Protein AF-A0A0W0UHN5-F1 (afdb_monomer)

Mean predicted aligned error: 9.1 Å

Organism: NCBI:txid455

InterPro domains:
  IPR010998 Integrase/recombinase, N-terminal [G3DSA:1.10.150.130] (1-100)
  IPR044068 Core-binding (CB) domain [PS51900] (1-79)

Radius of gyration: 17.77 Å; Cα contacts (8 Å, |Δi|>4): 87; cha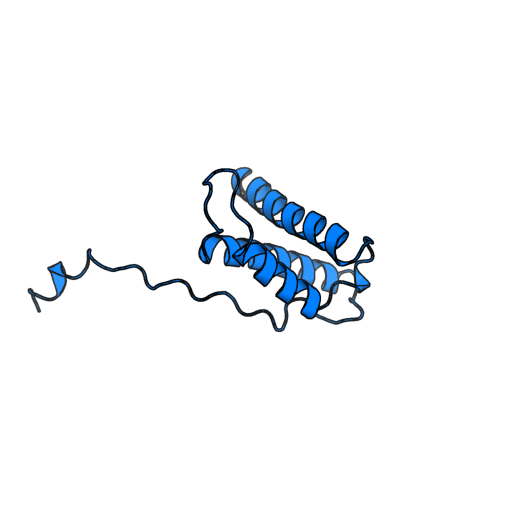ins: 1; bounding box: 50×48×34 Å

Nearest PDB structures (foldseek):
  5vfz-assembly1_A  TM=7.102E-01  e=3.158E+00  Brujitavirus brujita
  6dqn-assembly1_A  TM=3.776E-01  e=8.810E+00  Homo sapiens

pLDDT: mean 81.67, std 12.66, range [40.19, 94.31]

Foldseek 3Di:
DDDDDPVVVVLLVVLVVLLQVLCCVPVVDDPPLPLALVSLQVSLVVQQVDQDPVPRHRDALVSSQVSSVSVQVVQVVCCVVPNHPRGRSNPPPDRDDHPDPPPPVCVVVVVVD

Solvent-accessible surface area (backbone atoms only — not comparable to f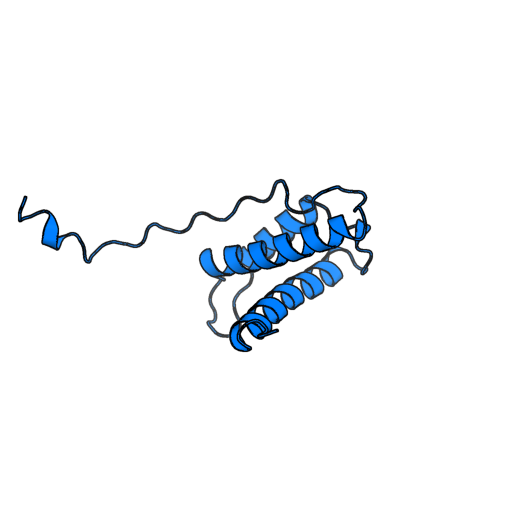ull-atom values): 6839 Å² total; per-residue (Å²): 134,89,70,75,58,67,72,58,50,54,52,48,50,58,37,50,50,54,49,52,57,48,43,39,70,73,68,71,50,85,63,69,60,71,52,26,46,65,54,48,48,48,50,54,54,48,48,60,68,40,59,36,86,90,72,76,38,58,53,51,44,69,57,50,40,53,35,51,51,51,53,44,52,50,50,52,56,45,39,75,79,49,77,40,84,58,54,67,28,50,80,83,61,77,74,62,81,63,80,75,77,82,60,76,82,53,68,72,63,67,83,78,114

Structure (mmCIF, N/CA/C/O backbone):
data_AF-A0A0W0UHN5-F1
#
_entry.id   AF-A0A0W0UHN5-F1
#
loop_
_atom_site.group_PDB
_atom_site.id
_atom_site.type_symbol
_atom_site.label_atom_id
_atom_site.label_alt_id
_atom_site.label_comp_id
_atom_site.label_asym_id
_atom_site.label_entity_id
_atom_site.label_seq_id
_atom_site.pdbx_PDB_ins_code
_atom_site.Cartn_x
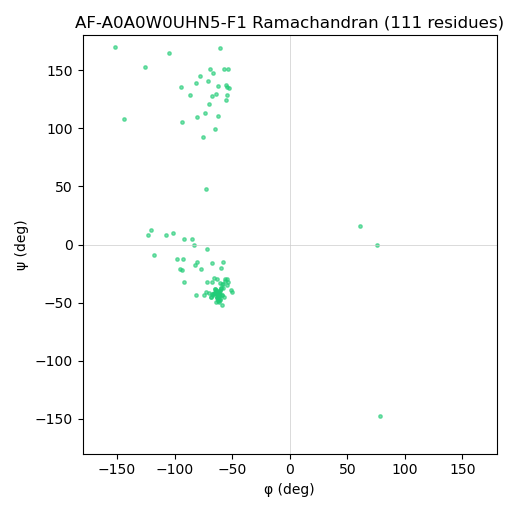_atom_site.Cartn_y
_atom_site.Cartn_z
_atom_site.occupancy
_atom_site.B_iso_or_equiv
_atom_site.auth_seq_id
_atom_site.auth_comp_id
_atom_site.auth_asym_id
_atom_site.auth_atom_id
_atom_site.pdbx_PDB_model_num
ATOM 1 N N . MET A 1 1 ? 19.439 20.469 9.160 1.00 40.19 1 MET A N 1
ATOM 2 C CA . MET A 1 1 ? 18.135 20.033 8.613 1.00 40.19 1 MET A CA 1
ATOM 3 C C . MET A 1 1 ? 17.264 19.584 9.774 1.00 40.19 1 MET A C 1
ATOM 5 O O . MET A 1 1 ? 17.672 18.677 10.483 1.00 40.19 1 MET A O 1
ATOM 9 N N . LYS A 1 2 ? 16.130 20.243 10.043 1.00 52.31 2 LYS A N 1
ATOM 10 C CA . LYS A 1 2 ? 15.189 19.754 11.062 1.00 52.31 2 LYS A CA 1
ATOM 11 C C . LYS A 1 2 ? 14.362 18.640 10.418 1.00 52.31 2 LYS A C 1
ATOM 13 O O . LYS A 1 2 ? 13.609 18.914 9.489 1.00 52.31 2 LYS A O 1
ATOM 18 N N . GLY A 1 3 ? 14.593 17.398 10.843 1.00 59.78 3 GLY A N 1
ATOM 19 C CA . GLY A 1 3 ? 13.816 16.237 10.409 1.00 59.78 3 GLY A CA 1
ATOM 20 C C . GLY A 1 3 ? 12.337 16.373 10.777 1.00 59.78 3 GLY A C 1
ATOM 21 O O . GLY A 1 3 ? 11.946 17.273 11.526 1.00 59.78 3 GLY A O 1
ATOM 22 N N . ALA A 1 4 ? 11.500 15.487 10.233 1.00 62.41 4 ALA A N 1
ATOM 23 C CA . ALA A 1 4 ? 10.097 15.422 10.627 1.00 62.41 4 ALA A CA 1
ATOM 24 C C . ALA A 1 4 ? 9.978 15.191 12.151 1.00 62.41 4 ALA A C 1
ATOM 26 O O . ALA A 1 4 ? 10.858 14.563 12.737 1.00 62.41 4 ALA A O 1
ATOM 27 N N . PRO A 1 5 ? 8.901 15.659 12.809 1.00 78.62 5 PRO A N 1
ATOM 28 C CA . PRO A 1 5 ? 8.684 15.375 14.225 1.00 78.62 5 PRO A CA 1
ATOM 29 C C . PRO A 1 5 ? 8.695 13.862 14.472 1.00 78.62 5 PRO A C 1
ATOM 31 O O . PRO A 1 5 ? 8.047 13.128 13.726 1.00 78.62 5 PRO A O 1
ATOM 34 N N . GLU A 1 6 ? 9.349 13.403 15.538 1.00 75.00 6 GLU A N 1
ATOM 35 C CA . GLU A 1 6 ? 9.566 11.976 15.847 1.00 75.00 6 GLU A CA 1
ATOM 36 C C . GLU A 1 6 ? 8.277 11.135 15.779 1.00 75.00 6 GLU A C 1
ATOM 38 O O . GLU A 1 6 ? 8.234 10.052 15.199 1.00 75.00 6 GLU A O 1
ATOM 43 N N . LYS A 1 7 ? 7.159 11.677 16.278 1.00 73.38 7 LYS A N 1
ATOM 44 C CA . LYS A 1 7 ? 5.841 11.018 16.214 1.00 73.38 7 LYS A CA 1
ATOM 45 C C . LYS A 1 7 ? 5.367 10.755 14.778 1.00 73.38 7 LYS A C 1
ATOM 47 O O . LYS A 1 7 ? 4.686 9.763 14.525 1.00 73.38 7 LYS A O 1
ATOM 52 N N . THR A 1 8 ? 5.715 11.636 13.843 1.00 78.12 8 THR A N 1
ATOM 53 C CA . THR A 1 8 ? 5.392 11.497 12.414 1.00 78.12 8 THR A CA 1
ATOM 54 C C . THR A 1 8 ? 6.242 10.409 11.774 1.00 78.12 8 THR A C 1
ATOM 56 O O . THR A 1 8 ? 5.730 9.611 10.990 1.00 78.12 8 THR A O 1
ATOM 59 N N . GLU A 1 9 ? 7.523 10.348 12.127 1.00 82.31 9 GLU A N 1
ATOM 60 C CA . GLU A 1 9 ? 8.438 9.308 11.663 1.00 82.31 9 GLU A CA 1
ATOM 61 C C . GLU A 1 9 ? 8.006 7.927 12.164 1.00 82.31 9 GLU A C 1
ATOM 63 O O . GLU A 1 9 ? 7.781 7.023 11.360 1.00 82.31 9 GLU A O 1
ATOM 68 N N . GLN A 1 10 ? 7.735 7.793 13.465 1.00 84.56 10 GLN A N 1
ATOM 69 C CA . GLN A 1 10 ? 7.225 6.553 14.055 1.00 84.56 10 GLN A CA 1
ATOM 70 C C . GLN A 1 10 ? 5.903 6.101 13.414 1.00 84.56 10 GLN A C 1
ATOM 72 O O . GLN A 1 10 ? 5.672 4.905 13.229 1.00 84.56 10 GLN A O 1
ATOM 77 N N . ALA A 1 11 ? 5.011 7.038 13.071 1.00 84.62 11 ALA A N 1
ATOM 78 C CA . ALA A 1 11 ? 3.749 6.719 12.409 1.00 84.62 11 ALA A CA 1
ATOM 79 C C . ALA A 1 11 ? 3.960 6.192 10.980 1.00 84.62 11 ALA A C 1
ATOM 81 O O . ALA A 1 11 ? 3.326 5.206 10.601 1.00 84.62 11 ALA A O 1
ATOM 82 N N . LYS A 1 12 ? 4.871 6.805 10.213 1.00 86.38 12 LYS A N 1
ATOM 83 C CA . LYS A 1 12 ? 5.251 6.338 8.871 1.00 86.38 12 LYS A CA 1
ATOM 84 C C . LYS A 1 12 ? 5.942 4.978 8.925 1.00 86.38 12 LYS A C 1
ATOM 86 O O . LYS A 1 12 ? 5.603 4.100 8.137 1.00 86.38 12 LYS A O 1
ATOM 91 N N . MET A 1 13 ? 6.838 4.769 9.888 1.00 88.75 13 MET A N 1
ATOM 92 C CA . MET A 1 13 ? 7.521 3.489 10.079 1.00 88.75 13 MET A CA 1
ATOM 93 C C . MET A 1 13 ? 6.520 2.371 10.387 1.00 88.75 13 MET A C 1
ATOM 95 O O . MET A 1 13 ? 6.544 1.332 9.741 1.00 88.75 13 MET A O 1
ATOM 99 N N . LYS A 1 14 ? 5.545 2.619 11.271 1.00 90.69 14 LYS A N 1
ATOM 100 C CA . LYS A 1 14 ? 4.457 1.666 11.555 1.00 90.69 14 LYS A CA 1
ATOM 101 C C . LYS A 1 14 ? 3.563 1.374 10.356 1.00 90.69 14 LYS A C 1
ATOM 103 O O . LYS A 1 14 ? 2.928 0.324 10.322 1.00 90.69 14 LYS A O 1
ATOM 108 N N . ASP A 1 15 ? 3.403 2.312 9.433 1.00 92.56 15 ASP A N 1
ATOM 109 C CA . ASP A 1 15 ? 2.644 2.077 8.203 1.00 92.56 15 ASP A CA 1
ATOM 110 C C . ASP A 1 15 ? 3.436 1.221 7.225 1.00 92.56 15 ASP A C 1
ATOM 112 O O . ASP A 1 15 ? 2.893 0.262 6.680 1.00 92.56 15 ASP A O 1
ATOM 116 N N . LEU A 1 16 ? 4.726 1.521 7.076 1.00 91.75 16 LEU A N 1
ATOM 117 C CA . LEU A 1 16 ? 5.634 0.751 6.242 1.00 91.75 16 LEU A CA 1
ATOM 118 C C . LEU A 1 16 ? 5.782 -0.690 6.745 1.00 91.75 16 LEU A C 1
ATOM 120 O O . LEU A 1 16 ? 5.666 -1.617 5.950 1.00 91.75 16 LEU A O 1
ATOM 124 N N . SER A 1 17 ? 5.935 -0.903 8.056 1.00 92.56 17 SER A N 1
ATOM 125 C CA . SER A 1 17 ? 6.025 -2.250 8.635 1.00 92.56 17 SER A CA 1
ATOM 126 C C . SER A 1 17 ? 4.779 -3.095 8.362 1.00 92.56 17 SER A C 1
ATOM 128 O O . SER A 1 17 ? 4.911 -4.279 8.072 1.00 92.56 17 SER A O 1
ATOM 130 N N . LYS A 1 18 ? 3.570 -2.508 8.386 1.00 92.44 18 LYS A N 1
ATOM 131 C CA . LYS A 1 18 ? 2.345 -3.246 8.017 1.00 92.44 18 LYS A CA 1
ATOM 132 C C . LYS A 1 18 ? 2.405 -3.737 6.575 1.00 92.44 18 LYS A C 1
ATOM 134 O O . LYS A 1 18 ? 1.998 -4.861 6.304 1.00 92.44 18 LYS A O 1
ATOM 139 N N . PHE A 1 19 ? 2.893 -2.893 5.669 1.00 92.50 19 PHE A N 1
ATOM 140 C CA . PHE A 1 19 ? 3.017 -3.258 4.265 1.00 92.50 19 PHE A CA 1
ATOM 141 C C . PHE A 1 19 ? 4.080 -4.333 4.047 1.00 92.50 19 PHE A C 1
ATOM 143 O O . PHE A 1 19 ? 3.792 -5.298 3.358 1.00 92.50 19 PHE A O 1
ATOM 150 N N . ILE A 1 20 ? 5.260 -4.215 4.664 1.00 91.12 20 ILE A N 1
ATOM 151 C CA . ILE A 1 20 ? 6.331 -5.217 4.534 1.00 91.12 20 ILE A CA 1
ATOM 152 C C . ILE A 1 20 ? 5.859 -6.583 5.042 1.00 91.12 20 ILE A C 1
ATOM 154 O O . ILE A 1 20 ? 6.000 -7.574 4.331 1.00 91.12 20 ILE A O 1
ATOM 158 N N . ASN A 1 21 ? 5.229 -6.625 6.219 1.00 91.88 21 ASN A N 1
ATOM 159 C CA . ASN A 1 21 ? 4.702 -7.870 6.781 1.00 91.88 21 ASN A CA 1
ATOM 160 C C . ASN A 1 21 ? 3.629 -8.487 5.872 1.00 91.88 21 ASN A C 1
ATOM 162 O O . ASN A 1 21 ? 3.635 -9.691 5.634 1.00 91.88 21 ASN A O 1
ATOM 166 N N . PHE A 1 22 ? 2.726 -7.660 5.333 1.00 92.88 22 PHE A N 1
ATOM 167 C CA . PHE A 1 22 ? 1.734 -8.116 4.362 1.00 92.88 22 PHE A CA 1
ATOM 168 C C . PHE A 1 22 ? 2.391 -8.641 3.079 1.00 92.88 22 PHE A C 1
ATOM 170 O O . PHE A 1 22 ? 2.022 -9.703 2.595 1.00 92.88 22 PHE A O 1
ATOM 177 N N . PHE A 1 23 ? 3.368 -7.914 2.541 1.00 90.56 23 PHE A N 1
ATOM 178 C CA . PHE A 1 23 ? 4.033 -8.240 1.285 1.00 90.56 23 PHE A CA 1
ATOM 179 C C . PHE A 1 23 ? 4.784 -9.570 1.376 1.00 90.56 23 PHE A C 1
ATOM 181 O O . PHE A 1 23 ? 4.631 -10.412 0.498 1.00 90.56 23 PHE A O 1
ATOM 188 N N . GLN A 1 24 ? 5.524 -9.795 2.465 1.00 89.88 24 GLN A N 1
ATO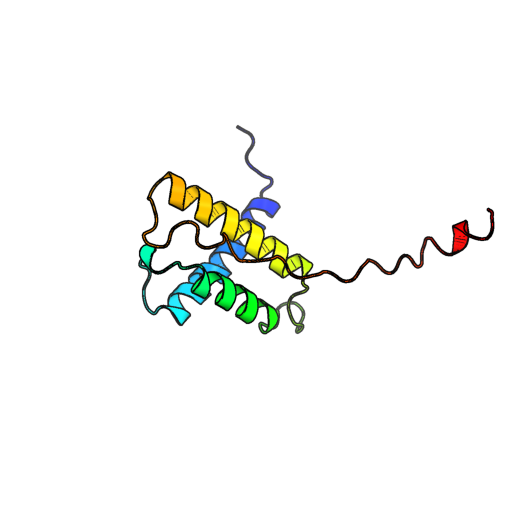M 189 C CA . GLN A 1 24 ? 6.220 -11.060 2.712 1.00 89.88 24 GLN A CA 1
ATOM 190 C C . GLN A 1 24 ? 5.249 -12.237 2.843 1.00 89.88 24 GLN A C 1
ATOM 192 O O . GLN A 1 24 ? 5.504 -13.299 2.284 1.00 89.88 24 GLN A O 1
ATOM 197 N N . MET A 1 25 ? 4.130 -12.046 3.546 1.00 89.56 25 MET A N 1
ATOM 198 C CA . MET A 1 25 ? 3.098 -13.074 3.698 1.00 89.56 25 MET A CA 1
ATOM 199 C C . MET A 1 25 ? 2.405 -13.406 2.368 1.00 89.56 25 MET A C 1
ATOM 201 O O . MET A 1 25 ? 2.132 -14.570 2.100 1.00 89.56 25 MET A O 1
ATOM 205 N N . GLU A 1 26 ? 2.102 -12.394 1.554 1.00 87.75 26 GLU A N 1
ATOM 206 C CA . GLU A 1 26 ? 1.312 -12.545 0.327 1.00 87.75 26 GLU A CA 1
ATOM 207 C C . GLU A 1 26 ? 2.146 -13.048 -0.858 1.00 87.75 26 GLU A C 1
ATOM 209 O O . GLU A 1 26 ? 1.700 -13.897 -1.624 1.00 87.75 26 GLU A O 1
ATOM 214 N N . VAL A 1 27 ? 3.351 -12.503 -1.030 1.00 84.75 27 VAL A N 1
ATOM 215 C CA . VAL A 1 27 ? 4.218 -12.779 -2.185 1.00 84.75 27 VAL A CA 1
ATOM 216 C C . VAL A 1 27 ? 5.198 -13.922 -1.885 1.00 84.75 27 VAL A C 1
ATOM 218 O O . VAL A 1 27 ? 5.693 -14.571 -2.801 1.00 84.75 27 VAL A O 1
ATOM 221 N N . GLY A 1 28 ? 5.474 -14.201 -0.607 1.00 83.12 28 GLY A N 1
ATOM 222 C CA . GLY A 1 28 ? 6.374 -15.277 -0.178 1.00 83.12 28 GLY A CA 1
ATOM 223 C C . GLY A 1 28 ? 7.866 -14.969 -0.352 1.00 83.12 28 GLY A C 1
ATOM 224 O O . GLY A 1 28 ? 8.704 -15.795 -0.000 1.00 83.12 28 GLY A O 1
ATOM 225 N N . HIS A 1 29 ? 8.213 -13.790 -0.874 1.00 81.44 29 HIS A N 1
ATOM 226 C CA . HIS A 1 29 ? 9.585 -13.306 -1.018 1.00 81.44 29 HIS A CA 1
ATOM 227 C C . HIS A 1 29 ? 9.636 -11.770 -0.979 1.00 81.44 29 HIS A C 1
ATOM 229 O O . HIS A 1 29 ? 8.614 -11.091 -1.072 1.00 81.44 29 HIS A O 1
ATOM 235 N N . ASP A 1 30 ? 10.835 -11.198 -0.899 1.00 77.94 30 ASP A N 1
ATOM 236 C CA . ASP A 1 30 ? 11.083 -9.758 -0.755 1.00 77.94 30 ASP A CA 1
ATOM 237 C C . ASP A 1 30 ? 11.492 -9.047 -2.061 1.00 77.94 30 ASP A C 1
ATOM 239 O O . ASP A 1 30 ? 11.851 -7.868 -2.047 1.00 77.94 30 ASP A O 1
ATOM 243 N N . LEU A 1 31 ? 11.385 -9.722 -3.214 1.00 83.50 31 LEU A N 1
ATOM 244 C CA . LEU A 1 31 ? 11.645 -9.099 -4.513 1.00 83.50 31 LEU A CA 1
ATOM 245 C C . LEU A 1 31 ? 10.670 -7.947 -4.790 1.00 83.50 31 LEU A C 1
ATOM 247 O O . LEU A 1 31 ? 9.490 -8.139 -5.090 1.00 83.50 31 LEU A O 1
ATOM 251 N N . VAL A 1 32 ? 11.222 -6.738 -4.766 1.00 83.38 32 VAL A N 1
ATOM 252 C CA . VAL A 1 32 ? 10.521 -5.471 -5.003 1.00 83.38 32 VAL A CA 1
ATOM 253 C C . VAL A 1 32 ? 9.794 -5.423 -6.352 1.00 83.38 32 VAL A C 1
ATOM 255 O O . VAL A 1 32 ? 8.752 -4.781 -6.458 1.00 83.38 32 VAL A O 1
ATOM 258 N N . ASP A 1 33 ? 10.289 -6.134 -7.367 1.00 84.56 33 ASP A N 1
ATOM 259 C CA . ASP A 1 33 ? 9.679 -6.160 -8.703 1.00 84.56 33 ASP A CA 1
ATOM 260 C C . ASP A 1 33 ? 8.302 -6.847 -8.724 1.00 84.56 33 ASP A C 1
ATOM 262 O O . ASP A 1 33 ? 7.516 -6.638 -9.646 1.00 84.56 33 ASP A O 1
ATOM 266 N N . SER A 1 34 ? 7.966 -7.610 -7.679 1.00 86.50 34 SER A N 1
ATOM 267 C CA . SER A 1 34 ? 6.623 -8.178 -7.493 1.00 86.50 34 SER A CA 1
ATOM 268 C C . SER A 1 34 ? 5.633 -7.207 -6.858 1.00 86.50 34 SER A C 1
ATOM 270 O O . SER A 1 34 ? 4.452 -7.527 -6.696 1.00 86.50 34 SER A O 1
ATOM 272 N N . TRP A 1 35 ? 6.067 -5.990 -6.530 1.00 88.88 35 TRP A N 1
ATOM 273 C CA . TRP A 1 35 ? 5.160 -4.941 -6.106 1.00 88.88 35 TRP A CA 1
ATOM 274 C C . TRP A 1 35 ? 4.395 -4.383 -7.307 1.00 88.88 35 TRP A C 1
ATOM 276 O O . TRP A 1 35 ? 4.826 -3.464 -7.995 1.00 88.88 35 TRP A O 1
ATOM 286 N N . THR A 1 36 ? 3.219 -4.959 -7.546 1.00 88.75 36 THR A N 1
ATOM 287 C CA . THR A 1 36 ? 2.310 -4.565 -8.628 1.00 88.75 36 THR A CA 1
ATOM 288 C C . THR A 1 36 ? 1.105 -3.774 -8.098 1.00 88.75 36 THR A C 1
ATOM 290 O O . THR A 1 36 ? 0.782 -3.840 -6.904 1.00 88.75 36 THR A O 1
ATOM 293 N N . PRO A 1 37 ? 0.344 -3.084 -8.972 1.00 88.06 37 PRO A N 1
ATOM 294 C CA . PRO A 1 37 ? -0.933 -2.473 -8.595 1.00 88.06 37 PRO A CA 1
ATOM 295 C C . PRO A 1 37 ? -1.941 -3.440 -7.967 1.00 88.06 37 PRO A C 1
ATOM 297 O O . PRO A 1 37 ? -2.750 -3.029 -7.132 1.00 88.06 37 PRO A O 1
ATOM 300 N N . ALA A 1 38 ? -1.903 -4.723 -8.339 1.00 88.50 38 ALA A N 1
ATOM 301 C CA . ALA A 1 38 ? -2.767 -5.745 -7.755 1.00 88.50 38 ALA A CA 1
ATOM 302 C C . ALA A 1 38 ? -2.423 -5.994 -6.280 1.00 88.50 38 ALA A C 1
ATOM 304 O O . ALA A 1 38 ? -3.329 -6.016 -5.446 1.00 88.50 38 ALA A O 1
ATOM 305 N N . VAL A 1 39 ? -1.130 -6.074 -5.949 1.00 90.88 39 VAL A N 1
ATOM 306 C CA . VAL A 1 39 ? -0.653 -6.236 -4.567 1.00 90.88 39 VAL A CA 1
ATOM 307 C C . VAL A 1 39 ? -1.070 -5.043 -3.709 1.00 90.88 39 VAL A C 1
ATOM 309 O O . VAL A 1 39 ? -1.604 -5.229 -2.619 1.00 90.88 39 VAL A O 1
ATOM 312 N N . SER A 1 40 ? -0.940 -3.816 -4.218 1.00 92.00 40 SER A N 1
ATOM 313 C CA . SER A 1 40 ? -1.382 -2.618 -3.489 1.00 92.00 40 SER A CA 1
ATOM 314 C C . SER A 1 40 ? -2.900 -2.588 -3.253 1.00 92.00 40 SER A C 1
ATOM 316 O O . SER A 1 40 ? -3.348 -2.217 -2.167 1.00 92.00 40 SER A O 1
ATOM 318 N N . LYS A 1 41 ? -3.713 -3.009 -4.236 1.00 91.19 41 LYS A N 1
ATOM 319 C CA . LYS A 1 41 ? -5.172 -3.161 -4.055 1.00 91.19 41 LYS A CA 1
ATOM 320 C C . LYS A 1 41 ? -5.493 -4.256 -3.037 1.00 91.19 41 LYS A C 1
ATOM 322 O O . LYS A 1 41 ? -6.427 -4.098 -2.249 1.00 91.19 41 LYS A O 1
ATOM 327 N N . HIS A 1 42 ? -4.743 -5.357 -3.042 1.00 92.75 42 HIS A N 1
ATOM 328 C CA . HIS A 1 42 ? -4.943 -6.429 -2.076 1.00 92.75 42 HIS A CA 1
ATOM 329 C C . HIS A 1 42 ? -4.581 -5.969 -0.661 1.00 92.75 42 HIS A C 1
ATOM 331 O O . HIS A 1 42 ? -5.380 -6.153 0.254 1.00 92.75 42 HIS A O 1
ATOM 337 N N . PHE A 1 43 ? -3.474 -5.246 -0.498 1.00 94.31 43 PHE A N 1
ATOM 338 C CA . PHE A 1 43 ? -3.095 -4.646 0.777 1.00 94.31 43 PHE A CA 1
ATOM 339 C C . PHE A 1 43 ? -4.183 -3.717 1.328 1.00 94.31 43 PHE A C 1
ATOM 341 O O . PHE A 1 43 ? -4.556 -3.817 2.496 1.00 94.31 43 PHE A O 1
ATOM 348 N N . GLN A 1 44 ? -4.769 -2.858 0.487 1.00 93.88 44 GLN A N 1
ATOM 349 C CA . GLN A 1 44 ? -5.880 -1.996 0.902 1.00 93.88 44 GLN A CA 1
ATOM 350 C C . GLN A 1 44 ? -7.082 -2.814 1.405 1.00 93.88 44 GLN A C 1
ATOM 352 O O . GLN A 1 44 ? -7.659 -2.490 2.445 1.00 93.88 44 GLN A O 1
ATOM 357 N N . LYS A 1 45 ? -7.448 -3.897 0.704 1.00 92.81 45 LYS A N 1
ATOM 358 C CA . LYS A 1 45 ? -8.519 -4.814 1.133 1.00 92.81 45 LYS A CA 1
ATOM 359 C C . LYS A 1 45 ? -8.170 -5.545 2.428 1.00 92.81 45 LYS A C 1
ATOM 361 O O . LYS A 1 45 ? -9.055 -5.725 3.261 1.00 92.81 45 LYS A O 1
ATOM 366 N N . HIS A 1 46 ? -6.911 -5.945 2.600 1.00 93.88 46 HIS A N 1
ATOM 367 C CA . HIS A 1 46 ? -6.417 -6.552 3.830 1.00 93.88 46 HIS A CA 1
ATOM 368 C C . HIS A 1 46 ? -6.615 -5.586 5.002 1.00 93.88 46 HIS A C 1
ATOM 370 O O . HIS A 1 46 ? -7.313 -5.935 5.948 1.00 93.88 46 HIS A O 1
ATOM 376 N N . LEU A 1 47 ? -6.160 -4.333 4.878 1.00 93.06 47 LEU A N 1
ATOM 377 C CA . LEU A 1 47 ? -6.341 -3.301 5.907 1.00 93.06 47 LEU A CA 1
ATOM 378 C C . LEU A 1 47 ? -7.812 -3.040 6.266 1.00 93.06 47 LEU A C 1
ATOM 380 O O . LEU A 1 47 ? -8.108 -2.755 7.422 1.00 93.06 47 LEU A O 1
ATOM 384 N N . CYS A 1 48 ? -8.738 -3.146 5.309 1.00 91.56 48 CYS A N 1
ATOM 385 C CA . CYS A 1 48 ? -10.173 -3.008 5.593 1.00 91.56 48 CYS A CA 1
ATOM 386 C C . CYS A 1 48 ? -10.713 -4.138 6.486 1.00 91.56 48 CYS A C 1
ATOM 388 O O . CYS A 1 48 ? -11.683 -3.932 7.212 1.00 91.56 48 CYS A O 1
ATOM 390 N N . LYS A 1 49 ? -10.107 -5.330 6.419 1.00 91.69 49 LYS A N 1
ATOM 391 C CA . LYS A 1 49 ? -10.504 -6.520 7.187 1.00 91.69 49 LYS A CA 1
ATOM 392 C C . LYS A 1 49 ? -9.698 -6.690 8.476 1.00 91.69 49 LYS A C 1
ATOM 394 O O . LYS A 1 49 ? -10.156 -7.379 9.383 1.00 91.69 49 LYS A O 1
ATOM 399 N N . THR A 1 50 ? -8.516 -6.083 8.571 1.00 91.06 50 THR A N 1
ATOM 400 C CA . THR A 1 50 ? -7.662 -6.170 9.757 1.00 91.06 50 THR A CA 1
ATOM 401 C C . THR A 1 50 ? -8.303 -5.457 10.945 1.00 91.06 50 THR A C 1
ATOM 403 O O . THR A 1 50 ? -8.660 -4.277 10.880 1.00 91.06 50 THR A O 1
ATOM 406 N N . VAL A 1 51 ? -8.391 -6.169 12.067 1.00 90.19 51 VAL A N 1
ATOM 407 C CA . VAL A 1 51 ? -8.805 -5.608 13.352 1.00 90.19 51 VAL A CA 1
ATOM 408 C C . VAL A 1 51 ? -7.579 -5.038 14.058 1.00 90.19 51 VAL A C 1
ATOM 410 O O . VAL A 1 51 ? -6.558 -5.700 14.207 1.00 90.19 51 VAL A O 1
ATOM 413 N N . SER A 1 52 ? -7.673 -3.787 14.497 1.00 85.50 52 SER A N 1
ATOM 414 C CA . SER A 1 52 ? -6.627 -3.135 15.280 1.00 85.50 52 SER A CA 1
ATOM 415 C C . SER A 1 52 ? -6.547 -3.750 16.676 1.00 85.50 52 SER A C 1
ATOM 417 O O . SER A 1 52 ? -7.499 -3.636 17.446 1.00 85.50 52 SER A O 1
ATOM 419 N N . GLU A 1 53 ? -5.388 -4.300 17.040 1.00 84.81 53 GLU A N 1
ATOM 420 C CA . GLU A 1 53 ? -5.116 -4.851 18.380 1.00 84.81 53 GLU A CA 1
ATOM 421 C C . GLU A 1 53 ? -5.393 -3.842 19.503 1.00 84.81 53 GLU A C 1
ATOM 423 O O . GLU A 1 53 ? -5.879 -4.199 20.570 1.00 84.81 53 GLU A O 1
ATOM 428 N N . LYS A 1 54 ? -5.141 -2.551 19.251 1.00 83.38 54 LYS A N 1
ATOM 429 C CA . LYS A 1 54 ? -5.324 -1.491 20.254 1.00 83.38 54 LYS A CA 1
ATOM 430 C C . LYS A 1 54 ? -6.780 -1.172 20.555 1.00 83.38 54 LYS A C 1
ATOM 432 O O . LYS A 1 54 ? -7.086 -0.691 21.638 1.00 83.38 54 LYS A O 1
ATOM 437 N N . THR A 1 55 ? -7.648 -1.307 19.559 1.00 86.06 55 THR A N 1
ATOM 438 C CA . THR A 1 55 ? -9.033 -0.822 19.644 1.00 86.06 55 THR A CA 1
ATOM 439 C C . THR A 1 55 ? -10.058 -1.938 19.525 1.00 86.06 55 THR A C 1
ATOM 441 O O . THR A 1 55 ? -11.242 -1.660 19.690 1.00 86.06 55 THR A O 1
ATOM 444 N N . GLY A 1 56 ? -9.641 -3.160 19.178 1.00 89.06 56 GLY A N 1
ATOM 445 C CA . GLY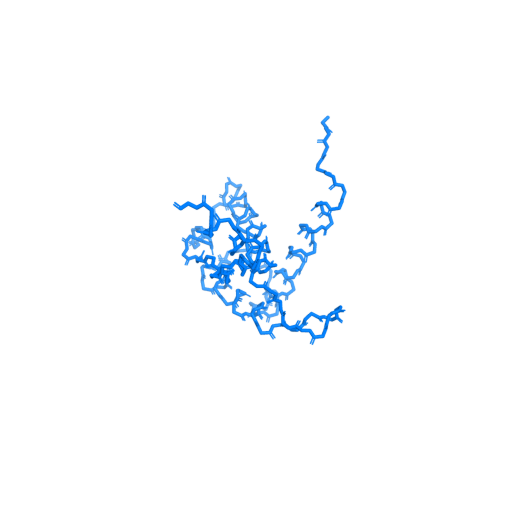 A 1 56 ? -10.526 -4.295 18.901 1.00 89.06 56 GLY A CA 1
ATOM 446 C C . GLY A 1 56 ? -11.487 -4.060 17.731 1.00 89.06 56 GLY A C 1
ATOM 447 O O . GLY A 1 56 ? -12.480 -4.763 17.595 1.00 89.06 56 GLY A O 1
ATOM 448 N N . LYS A 1 57 ? -11.230 -3.043 16.897 1.00 89.19 57 LYS A N 1
ATOM 449 C CA . LYS A 1 57 ? -12.116 -2.601 15.807 1.00 89.19 57 LYS A CA 1
ATOM 450 C C . LYS A 1 57 ? -11.370 -2.577 14.472 1.00 89.19 57 LYS A C 1
ATOM 452 O O . LYS A 1 57 ? -10.158 -2.342 14.490 1.00 89.19 57 LYS A O 1
ATOM 457 N N . PRO A 1 58 ? -12.067 -2.756 13.334 1.00 91.00 58 PRO A N 1
ATOM 458 C CA . PRO A 1 58 ? -11.482 -2.537 12.015 1.00 91.00 58 PRO A CA 1
ATOM 459 C C . PRO A 1 58 ? -10.860 -1.144 11.885 1.00 91.00 58 PRO A C 1
ATOM 461 O O . PRO A 1 58 ? -11.300 -0.186 12.535 1.00 91.00 58 PRO A O 1
ATOM 464 N N . TYR A 1 59 ? -9.837 -1.015 11.042 1.00 89.81 59 TYR A N 1
ATOM 465 C CA . TYR A 1 59 ? -9.235 0.289 10.784 1.00 89.81 59 TYR A CA 1
ATOM 466 C C . TYR A 1 59 ? -10.241 1.255 10.146 1.00 89.81 59 TYR A C 1
ATOM 468 O O . TYR A 1 59 ? -10.958 0.919 9.208 1.00 89.81 59 TYR A O 1
ATOM 476 N N . LYS A 1 60 ? -10.258 2.503 10.633 1.00 90.44 60 LYS A N 1
ATOM 477 C CA . LYS A 1 60 ? -11.042 3.579 10.013 1.00 90.44 60 LYS A CA 1
ATOM 478 C C . LYS A 1 60 ? -10.477 3.921 8.632 1.00 90.44 60 LYS A C 1
ATOM 480 O O . LYS A 1 60 ? -9.256 3.945 8.466 1.00 90.44 60 LYS A O 1
ATOM 485 N N . ALA A 1 61 ? -11.342 4.322 7.699 1.00 88.69 61 ALA A N 1
ATOM 486 C CA . ALA A 1 61 ? -10.954 4.743 6.349 1.00 88.69 61 ALA A CA 1
ATOM 487 C C . ALA A 1 61 ? -9.840 5.811 6.344 1.00 88.69 61 ALA A C 1
ATOM 489 O O . ALA A 1 61 ? -8.885 5.703 5.582 1.00 88.69 61 ALA A O 1
ATOM 490 N N . THR A 1 62 ? -9.879 6.777 7.268 1.00 89.12 62 THR A N 1
ATOM 491 C CA . THR A 1 62 ? -8.822 7.797 7.424 1.00 89.12 62 THR A CA 1
ATOM 492 C C . THR A 1 62 ? -7.454 7.203 7.761 1.00 89.12 62 THR A C 1
ATOM 494 O O . THR A 1 62 ? -6.431 7.658 7.252 1.00 89.12 62 THR A O 1
ATOM 497 N N . SER A 1 63 ? -7.419 6.165 8.601 1.00 90.25 63 SER A N 1
ATOM 498 C CA . SER A 1 63 ? -6.177 5.477 8.967 1.00 90.25 63 SER A CA 1
ATOM 499 C C . SER A 1 63 ? -5.629 4.678 7.793 1.00 90.25 63 SER A C 1
ATOM 501 O O . SER A 1 63 ? -4.430 4.745 7.536 1.00 90.25 63 SER A O 1
ATOM 503 N N . ILE A 1 64 ? -6.508 3.993 7.057 1.00 92.44 64 ILE A N 1
ATOM 504 C CA . ILE A 1 64 ? -6.146 3.237 5.855 1.00 92.44 64 ILE A CA 1
ATOM 505 C C . ILE A 1 64 ? -5.597 4.186 4.787 1.00 92.44 64 ILE A C 1
ATOM 507 O O . ILE A 1 64 ? -4.502 3.956 4.287 1.00 92.44 64 ILE A O 1
ATOM 511 N N . ASN A 1 65 ? -6.283 5.295 4.498 1.00 91.94 65 ASN A N 1
ATOM 512 C CA . ASN A 1 65 ? -5.837 6.285 3.514 1.00 91.94 65 ASN A CA 1
ATOM 513 C C . ASN A 1 65 ? -4.476 6.891 3.888 1.00 91.94 65 ASN A C 1
ATOM 515 O O . ASN A 1 65 ? -3.611 7.037 3.027 1.00 91.94 65 ASN A O 1
ATOM 519 N N . ARG A 1 66 ? -4.234 7.169 5.177 1.00 93.12 66 ARG A N 1
ATOM 520 C CA . ARG A 1 66 ? -2.922 7.626 5.670 1.00 93.12 66 ARG A CA 1
ATOM 521 C C . ARG A 1 66 ? -1.823 6.582 5.437 1.00 93.12 66 ARG A C 1
ATOM 523 O O . ARG A 1 66 ? -0.736 6.933 4.975 1.00 93.12 66 ARG A O 1
ATOM 530 N N . THR A 1 67 ? -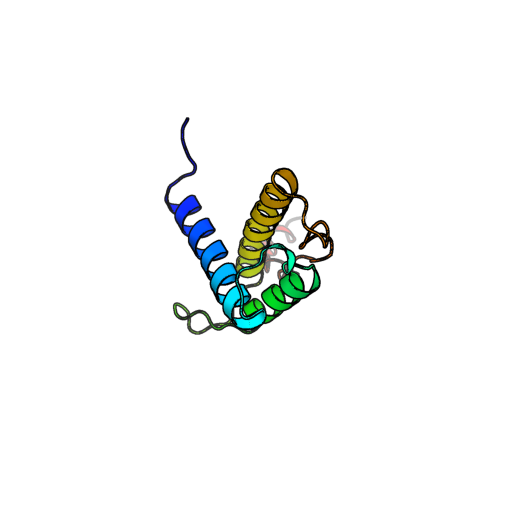2.100 5.310 5.725 1.00 93.31 67 THR A N 1
ATOM 531 C CA . THR A 1 67 ? -1.167 4.211 5.444 1.00 93.31 67 THR A CA 1
ATOM 532 C C . THR A 1 67 ? -0.904 4.109 3.938 1.00 93.31 67 THR A C 1
ATOM 534 O O . THR A 1 67 ? 0.251 4.154 3.525 1.00 93.31 67 THR A O 1
ATOM 537 N N . MET A 1 68 ? -1.948 4.096 3.103 1.00 93.69 68 MET A N 1
ATOM 538 C CA . MET A 1 68 ? -1.823 4.044 1.641 1.00 93.69 68 MET A CA 1
ATOM 539 C C . MET A 1 68 ? -1.044 5.235 1.070 1.00 93.69 68 MET A C 1
ATOM 541 O O . MET A 1 68 ? -0.244 5.053 0.157 1.00 93.69 68 MET A O 1
ATOM 545 N N . ALA A 1 69 ? -1.206 6.439 1.624 1.00 91.56 69 ALA A N 1
ATOM 546 C CA . ALA A 1 69 ? -0.431 7.612 1.229 1.00 91.56 69 ALA A CA 1
ATOM 547 C C . ALA A 1 69 ? 1.066 7.458 1.546 1.00 91.56 69 ALA A C 1
ATOM 549 O O . ALA A 1 69 ? 1.904 7.791 0.707 1.00 91.56 69 ALA A O 1
ATOM 550 N N . THR A 1 70 ? 1.407 6.909 2.717 1.00 92.06 70 THR A N 1
ATOM 551 C CA . THR A 1 70 ? 2.802 6.596 3.076 1.00 92.06 70 THR A CA 1
ATOM 552 C C . THR A 1 70 ? 3.400 5.595 2.090 1.00 92.06 70 THR A C 1
ATOM 554 O O . THR A 1 70 ? 4.475 5.832 1.543 1.00 92.06 70 THR A O 1
ATOM 557 N N . ILE A 1 71 ? 2.670 4.519 1.794 1.00 92.38 71 ILE A N 1
ATOM 558 C CA . ILE A 1 71 ? 3.102 3.480 0.855 1.00 92.38 71 ILE A CA 1
ATOM 559 C C . ILE A 1 71 ? 3.238 4.025 -0.575 1.00 92.38 71 ILE A C 1
ATOM 561 O O . ILE A 1 71 ? 4.217 3.726 -1.254 1.00 92.38 71 ILE A O 1
ATOM 565 N N . ARG A 1 72 ? 2.332 4.909 -1.008 1.00 90.62 72 ARG A N 1
ATOM 566 C CA . ARG A 1 72 ? 2.411 5.613 -2.300 1.00 90.62 72 ARG A CA 1
ATOM 567 C C . ARG A 1 72 ? 3.675 6.457 -2.407 1.00 90.62 72 ARG A C 1
ATOM 569 O O . ARG A 1 72 ? 4.322 6.466 -3.449 1.00 90.62 72 ARG A O 1
ATOM 576 N N . HIS A 1 73 ? 4.022 7.169 -1.337 1.00 90.00 73 HIS A N 1
ATOM 577 C CA . HIS A 1 73 ? 5.232 7.981 -1.301 1.00 90.00 73 HIS A CA 1
ATOM 578 C C . HIS A 1 73 ? 6.488 7.113 -1.433 1.00 90.00 73 HIS A C 1
ATOM 580 O O . HIS A 1 73 ? 7.351 7.422 -2.251 1.00 90.00 73 HIS A O 1
ATOM 586 N N . VAL A 1 74 ? 6.549 5.994 -0.704 1.00 88.88 74 VAL A N 1
ATOM 587 C CA . VAL A 1 74 ? 7.660 5.034 -0.790 1.00 88.88 74 VAL A CA 1
ATOM 588 C C . VAL A 1 74 ? 7.750 4.404 -2.178 1.00 88.88 74 VAL A C 1
ATOM 590 O O . VAL A 1 74 ? 8.833 4.377 -2.747 1.00 88.88 74 VAL A O 1
ATOM 593 N N . GLY A 1 75 ? 6.634 3.953 -2.756 1.00 88.00 75 GLY A N 1
ATOM 594 C CA . GLY A 1 75 ? 6.621 3.334 -4.086 1.00 88.00 75 GLY A CA 1
ATOM 595 C C . GLY A 1 75 ? 7.106 4.284 -5.182 1.00 88.00 75 GLY A C 1
ATOM 596 O O . GLY A 1 75 ? 7.897 3.891 -6.034 1.00 88.00 75 GLY A O 1
ATOM 597 N N . ARG A 1 76 ? 6.712 5.563 -5.120 1.00 87.44 76 ARG A N 1
ATOM 598 C CA . ARG A 1 76 ? 7.200 6.597 -6.047 1.00 87.44 76 ARG A CA 1
ATOM 599 C C . ARG A 1 76 ? 8.675 6.913 -5.846 1.00 87.44 76 ARG A C 1
ATOM 601 O O . ARG A 1 76 ? 9.404 7.002 -6.828 1.00 87.44 76 ARG A O 1
ATOM 608 N N . TRP A 1 77 ? 9.111 7.067 -4.595 1.00 88.94 77 TRP A N 1
ATOM 609 C CA . TRP A 1 77 ? 10.524 7.270 -4.278 1.00 88.94 77 TRP A CA 1
ATOM 610 C C . TRP A 1 77 ? 11.369 6.094 -4.782 1.00 88.94 77 TRP A C 1
ATOM 612 O O . TRP A 1 77 ? 12.389 6.305 -5.430 1.00 88.94 77 TRP A O 1
ATOM 622 N N . LEU A 1 78 ? 10.906 4.861 -4.576 1.00 86.94 78 LEU A N 1
ATOM 623 C CA . LEU A 1 78 ? 11.572 3.659 -5.060 1.00 86.94 78 LEU A CA 1
ATOM 624 C C . LEU A 1 78 ? 11.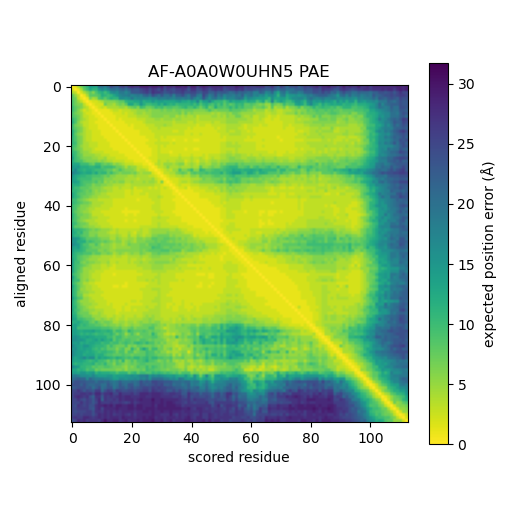637 3.638 -6.588 1.00 86.94 78 LEU A C 1
ATOM 626 O O . LEU A 1 78 ? 12.719 3.450 -7.127 1.00 86.94 78 LEU A O 1
ATOM 630 N N . HIS A 1 79 ? 10.525 3.915 -7.275 1.00 82.81 79 HIS A N 1
ATOM 631 C CA . HIS A 1 79 ? 10.469 3.955 -8.739 1.00 82.81 79 HIS A CA 1
ATOM 632 C C . HIS A 1 79 ? 11.441 4.984 -9.348 1.00 82.81 79 HIS A C 1
ATOM 634 O O . HIS A 1 79 ? 12.008 4.736 -10.409 1.00 82.81 79 HIS A O 1
ATOM 640 N N . GLN A 1 80 ? 11.676 6.114 -8.668 1.00 84.38 80 GLN A N 1
ATOM 641 C CA . GLN A 1 80 ? 12.668 7.117 -9.083 1.00 84.38 80 GLN A CA 1
ATOM 642 C C . GLN A 1 80 ? 14.115 6.612 -8.989 1.00 84.38 80 GLN A C 1
ATOM 644 O O . GLN A 1 80 ? 14.949 7.029 -9.786 1.00 84.38 80 GLN A O 1
ATOM 649 N N . HIS A 1 81 ? 14.421 5.741 -8.024 1.00 84.62 81 HIS A N 1
ATOM 650 C CA . HIS A 1 81 ? 15.776 5.210 -7.815 1.00 84.62 81 HIS A CA 1
ATOM 651 C C . HIS A 1 81 ? 16.010 3.897 -8.571 1.00 84.62 81 HIS A C 1
ATOM 653 O O . HIS A 1 81 ? 17.121 3.620 -9.016 1.00 84.62 81 HIS A O 1
ATOM 659 N N . ARG A 1 82 ? 14.961 3.086 -8.719 1.00 83.75 82 ARG A N 1
ATOM 660 C CA . ARG A 1 82 ? 14.940 1.819 -9.443 1.00 83.75 82 ARG A CA 1
ATOM 661 C C . ARG A 1 82 ? 13.582 1.680 -10.134 1.00 83.75 82 ARG A C 1
ATOM 663 O O . ARG A 1 82 ? 12.589 1.417 -9.451 1.00 83.75 82 ARG A O 1
ATOM 670 N N . PRO A 1 83 ? 13.525 1.807 -11.469 1.00 79.88 83 PRO A N 1
ATOM 671 C CA . PRO A 1 83 ? 12.306 1.546 -12.216 1.00 79.88 83 PRO A CA 1
ATOM 672 C C . PRO A 1 83 ? 11.785 0.142 -11.909 1.00 79.88 83 PRO A C 1
ATOM 674 O O . PRO A 1 83 ? 12.504 -0.847 -12.045 1.00 79.88 83 PRO A O 1
ATOM 677 N N . LEU A 1 84 ? 10.535 0.072 -11.467 1.00 78.25 84 LEU A N 1
ATOM 678 C CA . LEU A 1 84 ? 9.848 -1.187 -11.193 1.00 78.25 84 LEU A CA 1
ATOM 679 C C . LEU A 1 84 ? 9.316 -1.768 -12.500 1.00 78.25 84 LEU A C 1
ATOM 681 O O . LEU A 1 84 ? 8.741 -1.028 -13.303 1.00 78.25 84 LEU A O 1
ATOM 685 N N . LEU A 1 85 ? 9.427 -3.089 -12.678 1.00 77.50 85 LEU A N 1
ATOM 686 C CA . LEU A 1 85 ? 8.946 -3.778 -13.887 1.00 77.50 85 LEU A CA 1
ATOM 687 C C . LEU A 1 85 ? 7.453 -3.535 -14.160 1.00 77.50 85 LEU A C 1
ATOM 689 O O . LEU A 1 85 ? 7.029 -3.479 -15.310 1.00 77.50 85 LEU A O 1
ATOM 693 N N . ALA A 1 86 ? 6.660 -3.352 -13.102 1.00 75.69 86 ALA A N 1
ATOM 694 C CA . ALA A 1 86 ? 5.219 -3.131 -13.181 1.00 75.69 86 ALA A CA 1
ATOM 695 C C . ALA A 1 86 ? 4.795 -1.645 -13.245 1.00 75.69 86 ALA A C 1
ATOM 697 O O . ALA A 1 86 ? 3.596 -1.359 -13.210 1.00 75.69 86 ALA A O 1
ATOM 698 N N . GLY A 1 87 ? 5.735 -0.694 -13.323 1.00 78.31 87 GLY A N 1
ATOM 699 C CA . GLY A 1 87 ? 5.438 0.747 -13.305 1.00 78.31 87 GLY A CA 1
ATOM 700 C C . GLY A 1 87 ? 5.139 1.297 -11.901 1.00 78.31 87 GLY A C 1
ATOM 701 O O . GLY A 1 87 ? 5.719 0.830 -10.924 1.00 78.31 87 GLY A O 1
ATOM 702 N N . ASP A 1 88 ? 4.268 2.312 -11.778 1.00 77.75 88 ASP A N 1
ATOM 703 C CA . ASP A 1 88 ? 3.840 2.846 -10.468 1.00 77.75 88 ASP A CA 1
ATOM 704 C C . ASP A 1 88 ? 2.864 1.857 -9.789 1.00 77.75 88 ASP A C 1
ATOM 706 O O . ASP A 1 88 ? 1.724 1.690 -10.250 1.00 77.75 88 ASP A O 1
ATOM 710 N N . PRO A 1 89 ? 3.257 1.234 -8.660 1.00 78.50 89 PRO A N 1
ATOM 711 C CA . PRO A 1 89 ? 2.475 0.193 -8.011 1.00 78.50 89 PRO A CA 1
ATOM 712 C C . PRO A 1 89 ? 1.217 0.722 -7.314 1.00 78.50 89 PRO A C 1
ATOM 714 O O . PRO A 1 89 ? 0.436 -0.070 -6.789 1.00 78.50 89 PRO A O 1
ATOM 717 N N . LEU A 1 90 ? 0.984 2.037 -7.278 1.00 80.69 90 LEU A N 1
ATOM 718 C CA . LEU A 1 90 ? -0.216 2.649 -6.703 1.00 80.69 90 LEU A CA 1
ATOM 719 C C . LEU A 1 90 ? -0.993 3.538 -7.681 1.00 80.69 90 LEU A C 1
ATOM 721 O O . LEU A 1 90 ? -1.979 4.148 -7.260 1.00 80.69 90 LEU A O 1
ATOM 725 N N . ALA A 1 91 ? -0.643 3.564 -8.972 1.00 76.00 91 ALA A N 1
ATOM 726 C CA . ALA A 1 91 ? -1.298 4.415 -9.976 1.00 76.00 91 ALA A CA 1
ATOM 727 C C . ALA A 1 91 ? -2.829 4.245 -10.042 1.00 76.00 91 ALA A C 1
ATOM 729 O O . ALA A 1 91 ? -3.555 5.198 -10.309 1.00 76.00 91 ALA A O 1
ATOM 730 N N . GLN A 1 92 ? -3.332 3.037 -9.775 1.00 76.94 92 GLN A N 1
ATOM 731 C CA . GLN A 1 92 ? -4.759 2.707 -9.866 1.00 76.94 92 GLN A CA 1
ATOM 732 C C . GLN A 1 92 ? -5.452 2.522 -8.507 1.00 76.94 92 GLN A C 1
ATOM 734 O O . GLN A 1 92 ? -6.591 2.045 -8.461 1.00 76.94 92 GLN A O 1
ATOM 739 N N . VAL A 1 93 ? -4.780 2.823 -7.394 1.00 80.25 93 VAL A N 1
ATOM 740 C CA . VAL A 1 93 ? -5.348 2.615 -6.056 1.00 80.25 93 VAL A CA 1
ATOM 741 C C . VAL A 1 93 ? -6.017 3.898 -5.584 1.00 80.25 93 VAL A C 1
ATOM 743 O O . VAL A 1 93 ? -5.342 4.866 -5.225 1.00 80.25 93 VA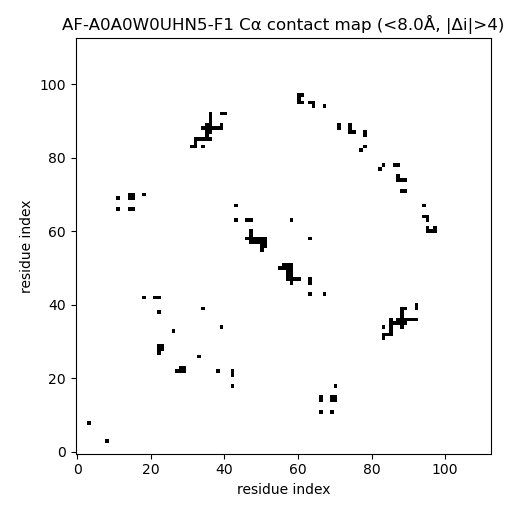L A O 1
ATOM 746 N N . LYS A 1 94 ? -7.355 3.889 -5.611 1.00 84.62 94 LYS A N 1
ATOM 747 C CA . LYS A 1 94 ? -8.197 4.987 -5.127 1.00 84.62 94 LYS A CA 1
ATOM 748 C C . LYS A 1 94 ? -8.275 4.961 -3.605 1.00 84.62 94 LYS A C 1
ATOM 750 O O . LYS A 1 94 ? -8.309 3.890 -2.999 1.00 84.62 94 LYS A O 1
ATOM 755 N N . ASP A 1 95 ? -8.328 6.140 -3.004 1.00 86.38 95 ASP A N 1
ATOM 756 C CA . ASP A 1 95 ? -8.534 6.269 -1.566 1.00 86.38 95 ASP A CA 1
ATOM 757 C C . ASP A 1 95 ? -9.971 5.856 -1.198 1.00 86.38 95 ASP A C 1
ATOM 759 O O . ASP A 1 95 ? -10.897 5.958 -2.010 1.00 86.38 95 ASP A O 1
ATOM 763 N N . LEU A 1 96 ? -10.156 5.352 0.022 1.00 83.62 96 LEU A N 1
ATOM 764 C CA . LEU A 1 96 ? -11.475 4.988 0.531 1.00 83.62 96 LEU A CA 1
ATOM 765 C C . LEU A 1 96 ? -12.287 6.252 0.808 1.00 83.62 96 LEU A C 1
ATOM 767 O O . LEU A 1 96 ? -11.750 7.221 1.352 1.00 83.62 96 LEU A O 1
ATOM 771 N N . GLN A 1 97 ? -13.581 6.219 0.486 1.00 81.06 97 GLN A N 1
ATOM 772 C CA . GLN A 1 97 ? -14.494 7.279 0.900 1.00 81.06 97 GLN A CA 1
ATOM 773 C C . GLN A 1 97 ? -14.582 7.301 2.426 1.00 81.06 97 GLN A C 1
ATOM 775 O O . GLN A 1 97 ? -14.757 6.271 3.076 1.00 81.06 97 GLN A O 1
ATOM 780 N N . THR A 1 98 ? -14.404 8.484 2.998 1.00 73.75 98 THR A N 1
ATOM 781 C CA . THR A 1 98 ? -14.679 8.744 4.407 1.00 73.75 98 THR A CA 1
ATOM 782 C C . THR A 1 98 ? -16.089 9.292 4.503 1.00 73.75 98 THR A C 1
ATOM 784 O O . THR A 1 98 ? -16.429 10.179 3.718 1.00 73.75 98 THR A O 1
ATOM 787 N N . ASP A 1 99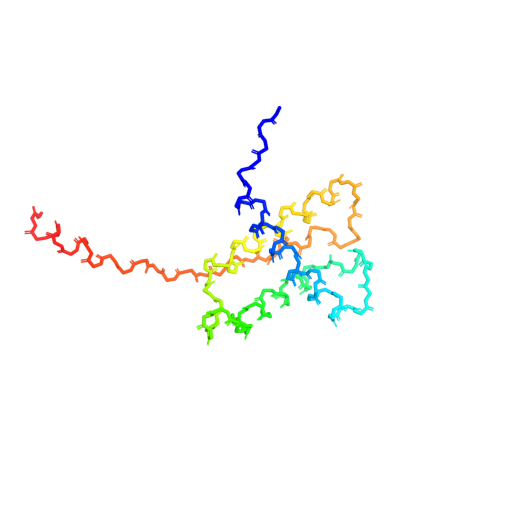 ? -16.881 8.814 5.461 1.00 63.19 99 ASP A N 1
ATOM 788 C CA . ASP A 1 99 ? -18.169 9.438 5.761 1.00 63.19 99 ASP A CA 1
ATOM 789 C C . ASP A 1 99 ? -17.955 10.937 5.995 1.00 63.19 99 ASP A C 1
ATOM 791 O O . ASP A 1 99 ? -16.991 11.340 6.663 1.00 63.19 99 ASP A O 1
ATOM 795 N N . ALA A 1 100 ? -18.818 11.764 5.400 1.00 58.34 100 ALA A N 1
ATOM 796 C CA . ALA A 1 100 ? -18.813 13.188 5.686 1.00 58.34 100 ALA A CA 1
ATOM 797 C C . ALA A 1 100 ? -18.953 13.360 7.207 1.00 58.34 100 ALA A C 1
ATOM 799 O O . ALA A 1 100 ? -19.757 12.648 7.817 1.00 58.34 100 ALA A O 1
ATOM 800 N N . PRO A 1 101 ? -18.169 14.249 7.842 1.00 60.88 101 PRO A N 1
ATOM 801 C CA . PRO A 1 101 ? -18.363 14.517 9.255 1.00 60.88 101 PRO A CA 1
ATOM 802 C C . PRO A 1 101 ? -19.825 14.913 9.457 1.00 60.88 101 PRO A C 1
ATOM 804 O O . PRO A 1 101 ? -20.340 15.769 8.739 1.00 60.88 101 PRO A O 1
ATOM 807 N N . ASP A 1 102 ? -20.500 14.260 10.401 1.00 56.66 102 ASP A N 1
ATOM 808 C CA . ASP A 1 102 ? -21.844 14.661 10.784 1.00 56.66 102 ASP A CA 1
ATOM 809 C C . ASP A 1 102 ? -21.722 16.055 11.409 1.00 56.66 102 ASP A C 1
ATOM 811 O O . ASP A 1 102 ? -21.260 16.216 12.544 1.00 56.66 102 ASP A O 1
ATOM 815 N N . TRP A 1 103 ? -22.029 17.090 10.622 1.00 62.41 103 TRP A N 1
ATOM 816 C CA . TRP A 1 103 ? -21.937 18.496 11.007 1.00 62.41 103 TRP A CA 1
ATOM 817 C C . TRP A 1 103 ? -23.057 18.869 11.990 1.00 62.41 103 TRP A C 1
ATOM 819 O O . TRP A 1 103 ? -23.716 19.899 11.846 1.00 62.41 103 TRP A O 1
ATOM 829 N N . ASN A 1 104 ? -23.274 18.064 13.032 1.00 58.25 104 ASN A N 1
ATOM 830 C CA . ASN A 1 104 ? -24.252 18.349 14.081 1.00 58.25 104 ASN A CA 1
ATOM 831 C C . ASN A 1 104 ? -23.984 19.694 14.787 1.00 58.25 104 ASN A C 1
ATOM 833 O O . ASN A 1 104 ? -24.889 20.227 15.418 1.00 58.25 104 ASN A O 1
ATOM 837 N N . GLY A 1 105 ? -22.793 20.289 14.626 1.00 54.47 105 GLY A N 1
ATOM 838 C CA . GLY A 1 105 ? -22.475 21.647 15.084 1.00 54.47 105 GLY A CA 1
ATOM 839 C C . GLY A 1 105 ? -22.951 22.799 14.180 1.00 54.47 105 GLY A C 1
ATOM 840 O O . GLY A 1 105 ? -22.982 23.933 14.644 1.00 54.47 105 GLY A O 1
ATOM 841 N N . LEU A 1 106 ? -23.343 22.553 12.921 1.00 55.53 106 LEU A N 1
ATOM 842 C CA . LEU A 1 106 ? -23.793 23.597 11.976 1.00 55.53 106 LEU A CA 1
ATOM 843 C C . LEU A 1 106 ? -25.318 23.740 11.884 1.00 55.53 106 LEU A C 1
ATOM 845 O O . LEU A 1 106 ? -25.797 24.752 11.375 1.00 55.53 106 LEU A O 1
ATOM 849 N N . LYS A 1 107 ? -26.096 22.791 12.424 1.00 55.47 107 LYS A N 1
ATOM 850 C CA . LYS A 1 107 ? -27.569 22.888 12.453 1.00 55.47 107 LYS A CA 1
ATOM 851 C C . LYS A 1 107 ? -28.074 24.128 13.209 1.00 55.47 107 LYS A C 1
ATOM 853 O O . LYS A 1 107 ? -29.190 24.565 12.965 1.00 55.47 107 LYS A O 1
ATOM 858 N N . CYS A 1 108 ? -27.249 24.726 14.074 1.00 55.06 108 CYS A N 1
ATOM 859 C CA . CYS A 1 108 ? -27.602 25.940 14.813 1.00 55.06 108 CYS A CA 1
ATOM 860 C C . CYS A 1 108 ? -27.518 27.230 13.970 1.00 55.06 108 CYS A C 1
ATOM 862 O O . CYS A 1 108 ? -28.154 28.218 14.318 1.00 55.06 108 CYS A O 1
ATOM 864 N N . LEU A 1 109 ? -26.764 27.240 12.862 1.00 51.50 109 LEU A N 1
ATOM 865 C CA . LEU A 1 109 ? -26.549 28.451 12.053 1.00 51.50 109 LEU A CA 1
ATOM 866 C C . LEU A 1 109 ? -27.551 28.621 10.902 1.00 51.50 109 LEU A C 1
ATOM 868 O O . LEU A 1 109 ? -27.640 29.705 10.340 1.00 51.50 109 LEU A O 1
ATOM 872 N N . ILE A 1 110 ? -28.330 27.587 10.569 1.00 57.59 110 ILE A N 1
ATOM 873 C CA . ILE A 1 110 ? -29.303 27.643 9.463 1.00 57.59 110 ILE A CA 1
ATOM 874 C C . ILE A 1 110 ? -30.630 28.297 9.896 1.00 57.59 110 ILE A C 1
ATOM 876 O O . ILE A 1 110 ? -31.367 28.779 9.052 1.00 57.59 110 ILE A O 1
ATOM 880 N N . ASN A 1 111 ? -30.913 28.404 11.200 1.00 56.38 111 ASN A N 1
ATOM 881 C CA . ASN A 1 111 ? -32.124 29.075 11.706 1.00 56.38 111 ASN A CA 1
ATOM 882 C C . ASN A 1 111 ? -31.981 30.606 11.862 1.00 56.38 111 ASN A C 1
ATOM 884 O O . ASN A 1 111 ? -32.883 31.245 12.397 1.00 56.38 111 ASN A O 1
ATOM 888 N N . TYR A 1 112 ? -30.849 31.183 11.445 1.00 54.78 112 TYR A N 1
ATOM 889 C CA . TYR A 1 112 ? -30.567 32.625 11.521 1.00 54.78 112 TYR A CA 1
ATOM 890 C C . TYR A 1 112 ? -30.291 33.269 10.146 1.00 54.78 112 TYR A C 1
ATOM 892 O O . TYR A 1 112 ? -29.827 34.408 10.093 1.00 54.78 112 TYR A O 1
ATOM 900 N N . LEU A 1 113 ? -30.577 32.558 9.050 1.00 53.22 113 LEU A N 1
ATOM 901 C CA . LEU A 1 113 ? -30.613 33.082 7.678 1.00 53.22 113 LEU A CA 1
ATOM 902 C C . LEU A 1 113 ? -32.044 32.994 7.145 1.00 53.22 113 LEU A C 1
ATOM 904 O O . LEU A 1 113 ? -32.434 33.921 6.405 1.00 53.22 113 LEU A O 1
#

Secondary structure (DSSP, 8-state):
--PPPHHHHHHHHHHHHHHHHHHHHHHSS--GGG--HHHHHHHHHHHHHPEETTTTEEPPHHHHHHHHHHHHHHHHHHHHHS--TTS-TTTT-PPPPPPPP--TTTTTTGGG-

Sequence (113 aa):
MKGAPEKTEQAKMKDLSKFINFFQMEVGHDLVDSWTPAVSKHFQKHLCKTVSEKTGKPYKATSINRTMATIRHVGRWLHQHRPLLAGDPLAQVKDLQTDAPDWNGLKCLINYL